Protein AF-A0A967MY22-F1 (afdb_monomer)

Radius of gyration: 13.91 Å; Cα contacts (8 Å, |Δi|>4): 93; chains: 1; bounding box: 24×28×32 Å

Sequence (69 aa):
DRRAGRIATERCEALARKLRQVDIEGVQVFVEPVKEHRFLLVLRGEGLGDRLEDTDPQRTGVPPREPDA

Foldseek 3Di:
DVQVVQAAQVVCVVVQVVVCPDDDPQWRWHWAGDGRSDIDIDIDGPPDDDPKDFQDPVDPPDHTHDIDD

Mean predicted aligned error: 2.72 Å

Structure (mmCIF, N/CA/C/O backbone):
data_AF-A0A967MY22-F1
#
_entry.id   AF-A0A967MY22-F1
#
loop_
_atom_site.group_PDB
_atom_site.id
_atom_site.type_symbol
_atom_site.label_atom_id
_atom_site.label_alt_id
_atom_site.label_comp_id
_atom_site.label_asym_id
_atom_site.label_entity_id
_atom_site.label_seq_id
_atom_site.pdbx_PDB_ins_code
_atom_site.Cartn_x
_atom_site.Cartn_y
_atom_site.Cartn_z
_atom_site.occupancy
_atom_site.B_iso_or_equiv
_atom_site.auth_seq_id
_atom_site.auth_comp_id
_atom_site.auth_asym_id
_atom_site.auth_atom_id
_atom_site.pdbx_PDB_model_num
ATOM 1 N N . ASP A 1 1 ? -1.680 -10.304 -15.070 1.00 90.19 1 ASP A N 1
ATOM 2 C CA . ASP A 1 1 ? -0.319 -10.198 -14.517 1.00 90.19 1 ASP A CA 1
ATOM 3 C C . ASP A 1 1 ? -0.416 -9.611 -13.113 1.00 90.19 1 ASP A C 1
ATOM 5 O O . ASP A 1 1 ? -0.927 -8.508 -12.977 1.00 90.19 1 ASP A O 1
ATOM 9 N N . ARG A 1 2 ? 0.021 -10.349 -12.083 1.00 93.12 2 ARG A N 1
ATOM 10 C CA . ARG A 1 2 ? -0.015 -9.919 -10.668 1.00 93.12 2 ARG A CA 1
ATOM 11 C C . ARG A 1 2 ? 1.026 -8.850 -10.313 1.00 93.12 2 ARG A C 1
ATOM 13 O O . ARG A 1 2 ? 1.002 -8.309 -9.218 1.00 93.12 2 ARG A O 1
ATOM 20 N N . ARG A 1 3 ? 1.974 -8.576 -11.210 1.00 95.06 3 ARG A N 1
ATOM 21 C CA . ARG A 1 3 ? 3.140 -7.722 -10.952 1.00 95.06 3 ARG A CA 1
ATOM 22 C C . ARG A 1 3 ? 3.159 -6.467 -11.814 1.00 95.06 3 ARG A C 1
ATOM 24 O O . ARG A 1 3 ? 4.204 -5.835 -11.920 1.00 95.06 3 ARG A O 1
ATOM 31 N N . ALA A 1 4 ? 2.046 -6.140 -12.474 1.00 94.44 4 ALA A N 1
ATOM 32 C CA . ALA A 1 4 ? 1.929 -4.981 -13.361 1.00 94.44 4 ALA A CA 1
ATOM 33 C C . ALA A 1 4 ? 3.103 -4.858 -14.361 1.00 94.44 4 ALA A C 1
ATOM 35 O O . ALA A 1 4 ? 3.670 -3.786 -14.536 1.00 94.44 4 ALA A O 1
ATOM 36 N N . GLY A 1 5 ? 3.556 -5.964 -14.953 1.00 96.56 5 GLY A N 1
ATOM 37 C CA . GLY A 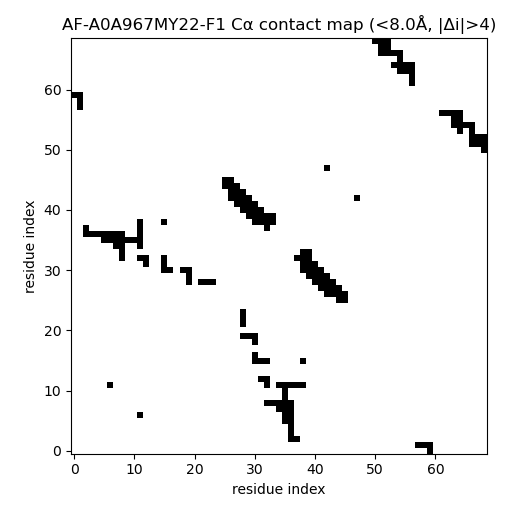1 5 ? 4.668 -5.983 -15.903 1.00 96.56 5 GLY A CA 1
ATOM 38 C C . GLY A 1 5 ? 6.023 -5.606 -15.308 1.00 96.56 5 GLY A C 1
ATOM 39 O O . GLY A 1 5 ? 6.945 -5.339 -16.068 1.00 96.56 5 GLY A O 1
ATOM 40 N N . ARG A 1 6 ? 6.155 -5.567 -13.973 1.00 97.00 6 ARG A N 1
ATOM 41 C CA . ARG A 1 6 ? 7.302 -4.968 -13.273 1.00 97.00 6 ARG A CA 1
ATOM 42 C C . ARG A 1 6 ? 7.578 -3.549 -13.780 1.00 97.00 6 ARG A C 1
ATOM 44 O O . ARG A 1 6 ? 8.685 -3.253 -14.222 1.00 97.00 6 ARG A O 1
ATOM 51 N N . ILE A 1 7 ? 6.559 -2.684 -13.728 1.00 97.81 7 ILE A N 1
ATOM 52 C CA . ILE A 1 7 ? 6.716 -1.254 -14.031 1.00 97.81 7 ILE A CA 1
ATOM 53 C C . ILE A 1 7 ? 7.963 -0.663 -13.364 1.00 97.81 7 ILE A C 1
ATOM 55 O O . ILE A 1 7 ? 8.359 -1.103 -12.288 1.00 97.81 7 ILE A O 1
ATOM 59 N N . ALA A 1 8 ? 8.536 0.373 -13.972 1.00 98.44 8 ALA A N 1
ATOM 60 C CA . ALA A 1 8 ? 9.634 1.122 -13.374 1.00 98.44 8 ALA A CA 1
ATOM 61 C C . ALA A 1 8 ? 9.237 1.701 -12.000 1.00 98.44 8 ALA A C 1
ATOM 63 O O . ALA A 1 8 ? 8.077 2.078 -11.786 1.00 98.44 8 ALA A O 1
ATOM 64 N N . THR A 1 9 ? 10.188 1.770 -11.067 1.00 98.12 9 THR A N 1
ATOM 65 C CA . THR A 1 9 ? 9.936 2.228 -9.689 1.00 98.12 9 THR A CA 1
ATOM 66 C C . THR A 1 9 ? 9.372 3.649 -9.665 1.00 98.12 9 THR A C 1
ATOM 68 O O . THR A 1 9 ? 8.421 3.916 -8.939 1.00 98.12 9 THR A O 1
ATOM 71 N N . GLU A 1 10 ? 9.840 4.528 -10.544 1.00 98.38 10 GLU A N 1
ATOM 72 C CA . GLU A 1 10 ? 9.397 5.920 -10.678 1.00 98.38 10 GLU A CA 1
ATOM 73 C C . GLU A 1 10 ? 7.904 6.001 -11.035 1.00 98.38 10 GLU A C 1
ATOM 75 O O . GLU A 1 10 ? 7.170 6.894 -10.595 1.00 98.38 10 GLU A O 1
ATOM 80 N N . ARG A 1 11 ? 7.412 5.027 -11.817 1.00 98.19 11 ARG A N 1
ATOM 81 C CA . ARG A 1 11 ? 5.984 4.918 -12.121 1.00 98.19 11 ARG A CA 1
ATOM 82 C C . ARG A 1 11 ? 5.196 4.472 -10.892 1.00 98.19 11 ARG A C 1
ATOM 84 O O . ARG A 1 11 ? 4.121 5.021 -10.656 1.00 98.19 11 ARG A O 1
ATOM 91 N N . CYS A 1 12 ? 5.716 3.521 -10.118 1.00 98.38 12 CYS A N 1
ATOM 92 C CA . CYS A 1 12 ? 5.115 3.095 -8.854 1.00 98.38 12 CYS A CA 1
ATOM 93 C C . CYS A 1 12 ? 5.059 4.246 -7.840 1.00 98.38 12 CYS A C 1
ATOM 95 O O . CYS A 1 12 ? 4.004 4.501 -7.272 1.00 98.38 12 CYS A O 1
ATOM 97 N N . GLU A 1 13 ? 6.129 5.031 -7.700 1.00 98.38 13 GLU A N 1
ATOM 98 C CA . GLU A 1 13 ? 6.171 6.222 -6.842 1.00 98.38 13 GLU A CA 1
ATOM 99 C C . GLU A 1 13 ? 5.109 7.260 -7.222 1.00 98.38 13 GLU A C 1
ATOM 101 O O . GLU A 1 13 ? 4.447 7.838 -6.356 1.00 98.38 13 GLU A O 1
ATOM 106 N N . ALA A 1 14 ? 4.919 7.504 -8.523 1.00 98.25 14 ALA A N 1
ATOM 107 C CA . ALA A 1 14 ? 3.884 8.413 -9.006 1.00 98.25 14 ALA A CA 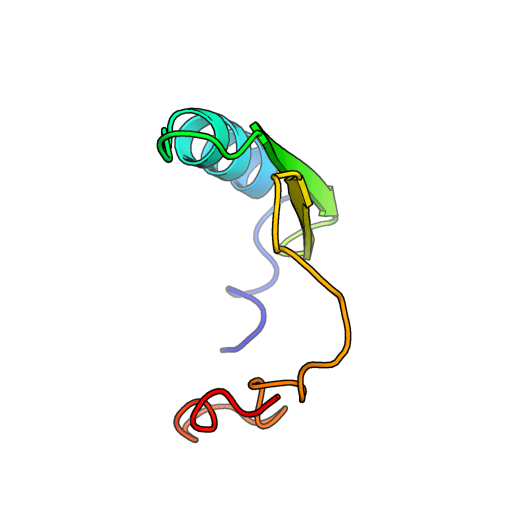1
ATOM 108 C C . ALA A 1 14 ? 2.467 7.913 -8.688 1.00 98.25 14 ALA A C 1
ATOM 110 O O . ALA A 1 14 ? 1.584 8.724 -8.406 1.00 98.25 14 ALA A O 1
ATOM 111 N N . LEU A 1 15 ? 2.244 6.598 -8.726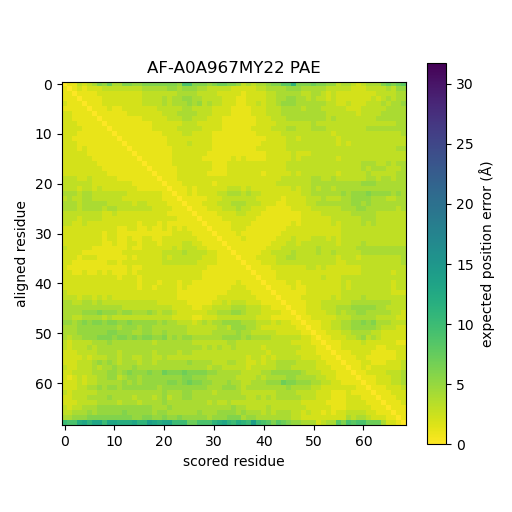 1.00 97.88 15 LEU A N 1
ATOM 112 C CA . LEU A 1 15 ? 0.971 5.980 -8.351 1.00 97.88 15 LEU A CA 1
ATOM 113 C C . LEU A 1 15 ? 0.759 5.998 -6.833 1.00 97.88 15 LEU A C 1
ATOM 115 O O . LEU A 1 15 ? -0.307 6.413 -6.387 1.00 97.88 15 LEU A O 1
ATOM 119 N N . ALA A 1 16 ? 1.778 5.651 -6.044 1.00 97.88 16 ALA A N 1
ATOM 120 C CA . ALA A 1 16 ? 1.740 5.711 -4.585 1.00 97.88 16 ALA A CA 1
ATOM 121 C C . ALA A 1 16 ? 1.386 7.123 -4.096 1.00 97.88 16 ALA A C 1
ATOM 123 O O . ALA A 1 16 ? 0.507 7.277 -3.255 1.00 97.88 16 ALA A O 1
ATOM 124 N 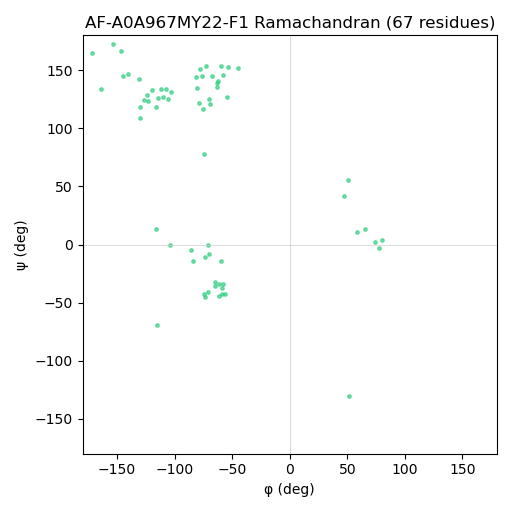N . ARG A 1 17 ? 1.964 8.174 -4.701 1.00 97.81 17 ARG A N 1
ATOM 125 C CA . ARG A 1 17 ? 1.605 9.574 -4.404 1.00 97.81 17 ARG A CA 1
ATOM 126 C C . ARG A 1 17 ? 0.127 9.897 -4.623 1.00 97.81 17 ARG A C 1
ATOM 128 O O . ARG A 1 17 ? -0.408 10.713 -3.884 1.00 97.81 17 ARG A O 1
ATOM 135 N N . LYS A 1 18 ? -0.522 9.280 -5.613 1.00 97.81 18 LYS A N 1
ATOM 136 C CA . LYS A 1 18 ? -1.969 9.435 -5.826 1.00 97.81 18 LYS A CA 1
ATOM 137 C C . LYS A 1 18 ? -2.766 8.660 -4.781 1.00 97.81 18 LYS A C 1
ATOM 139 O O . LYS A 1 18 ? -3.720 9.194 -4.240 1.00 97.81 18 LYS A O 1
ATOM 144 N N . LEU A 1 19 ? -2.352 7.432 -4.466 1.00 97.12 19 LEU A N 1
ATOM 145 C CA . LEU A 1 19 ? -3.025 6.597 -3.466 1.00 97.12 19 LEU A CA 1
ATOM 146 C C . LEU A 1 19 ? -2.951 7.190 -2.052 1.00 97.12 19 LEU A C 1
ATOM 148 O O . LEU A 1 19 ? -3.907 7.064 -1.301 1.00 97.12 19 LEU A O 1
ATOM 152 N N . ARG A 1 20 ? -1.874 7.910 -1.710 1.00 96.62 20 ARG A N 1
ATOM 153 C CA . ARG A 1 20 ? -1.763 8.666 -0.446 1.00 96.62 20 ARG A CA 1
ATOM 154 C C . ARG A 1 20 ? -2.836 9.748 -0.264 1.00 96.62 20 ARG A C 1
ATOM 156 O O . ARG A 1 20 ? -2.959 10.276 0.830 1.00 96.62 20 ARG A O 1
ATOM 163 N N . GLN A 1 21 ? 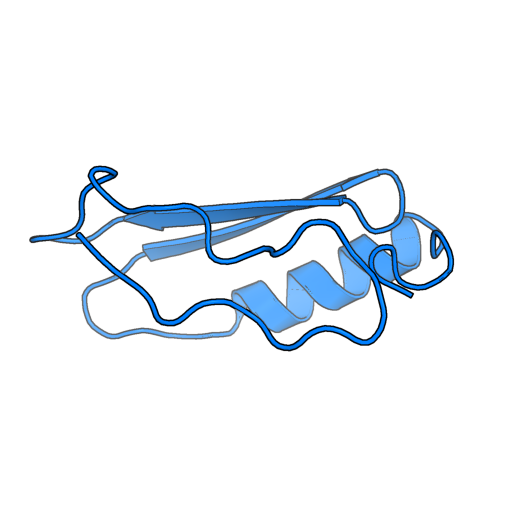-3.560 10.120 -1.321 1.00 96.81 21 GLN A N 1
ATOM 164 C CA . GLN A 1 21 ? -4.644 11.107 -1.253 1.00 96.81 21 GLN A CA 1
ATOM 165 C C . GLN A 1 21 ? -5.987 10.480 -0.858 1.00 96.81 21 GLN A C 1
ATOM 167 O O . GLN A 1 21 ? -6.967 11.205 -0.717 1.00 96.81 21 GLN A O 1
ATOM 172 N N . VAL A 1 22 ? -6.053 9.150 -0.725 1.00 96.81 22 VAL A N 1
ATOM 173 C CA . VAL A 1 22 ? -7.245 8.462 -0.227 1.00 96.81 22 VAL A CA 1
ATOM 174 C C . VAL A 1 22 ? -7.410 8.794 1.250 1.00 96.81 22 VAL A C 1
ATOM 176 O O . VAL A 1 22 ? -6.523 8.510 2.053 1.00 96.81 22 VAL A O 1
ATOM 179 N N . ASP A 1 23 ? -8.557 9.377 1.577 1.00 96.56 23 ASP A N 1
ATOM 180 C CA . ASP A 1 23 ? -8.961 9.688 2.941 1.00 96.56 23 ASP A CA 1
ATOM 181 C C . ASP A 1 23 ? -9.992 8.664 3.415 1.00 96.56 23 ASP A C 1
ATOM 183 O O . ASP A 1 23 ? -10.946 8.342 2.700 1.00 96.56 23 ASP A O 1
ATOM 187 N N . ILE A 1 24 ? -9.763 8.121 4.606 1.00 96.88 24 ILE A N 1
ATOM 188 C CA . ILE A 1 24 ? -10.657 7.175 5.266 1.00 96.88 24 ILE A CA 1
ATOM 189 C C . ILE A 1 24 ? -10.865 7.715 6.675 1.00 96.88 24 ILE A C 1
ATOM 191 O O . ILE A 1 24 ? -9.911 7.836 7.444 1.00 96.88 24 ILE A O 1
ATOM 195 N N . GLU A 1 25 ? -12.110 8.043 7.012 1.00 97.62 25 GLU A N 1
ATOM 196 C CA . GLU A 1 25 ? -12.445 8.623 8.310 1.00 97.62 25 GLU A CA 1
ATOM 197 C C . GLU A 1 25 ? -11.929 7.740 9.459 1.00 97.62 25 GLU A C 1
ATOM 199 O O . GLU A 1 25 ? -12.167 6.533 9.499 1.00 97.62 25 GLU A O 1
ATOM 204 N N . GLY A 1 26 ? -11.173 8.344 10.380 1.00 97.69 26 GLY A N 1
ATOM 205 C CA . GLY A 1 26 ? -10.594 7.649 11.533 1.00 97.69 26 GLY A CA 1
ATOM 206 C C . GLY A 1 26 ? -9.397 6.735 11.231 1.00 97.69 26 GLY A C 1
ATOM 207 O O . GLY A 1 26 ? -8.866 6.124 12.160 1.00 97.69 26 GLY A O 1
ATOM 208 N N . VAL A 1 27 ? -8.930 6.649 9.978 1.00 98.19 27 VAL A N 1
ATOM 209 C CA . VAL A 1 27 ? -7.815 5.777 9.578 1.00 98.19 27 VAL A CA 1
ATOM 210 C C . VAL A 1 27 ? -6.697 6.578 8.916 1.00 98.19 27 VAL A C 1
ATOM 212 O O . VAL A 1 27 ? -6.868 7.231 7.892 1.00 98.19 27 VAL A O 1
ATOM 215 N N . GLN A 1 28 ? -5.492 6.464 9.464 1.00 97.56 28 GLN A N 1
ATOM 216 C CA . GLN A 1 28 ? -4.274 6.947 8.828 1.00 97.56 28 GLN A CA 1
ATOM 217 C C . GLN A 1 28 ? -3.822 5.955 7.752 1.00 97.56 28 GLN A C 1
ATOM 219 O O . GLN A 1 28 ? -3.535 4.791 8.054 1.00 97.56 28 GLN A O 1
ATOM 224 N N . VAL A 1 29 ? -3.716 6.432 6.512 1.00 97.94 29 VAL A N 1
ATOM 225 C CA . VAL A 1 29 ? -3.294 5.645 5.347 1.00 97.94 29 VAL A CA 1
ATOM 226 C C . VAL A 1 29 ? -1.863 6.013 4.953 1.00 97.94 29 VAL A C 1
ATOM 228 O O . VAL A 1 29 ? -1.559 7.172 4.674 1.00 97.94 29 VAL A O 1
ATOM 231 N N . PHE A 1 30 ? -0.981 5.017 4.869 1.00 97.81 30 PHE A N 1
ATOM 232 C CA . PHE A 1 30 ? 0.377 5.168 4.340 1.00 97.81 30 PHE A CA 1
ATOM 233 C C . PHE A 1 30 ? 0.559 4.251 3.136 1.00 97.81 30 PHE A C 1
ATOM 235 O O . PHE A 1 30 ? 0.240 3.065 3.200 1.00 97.81 30 PHE A O 1
ATOM 242 N N . VAL A 1 31 ? 1.117 4.791 2.053 1.00 98.19 31 VAL A N 1
ATOM 243 C CA . VAL A 1 31 ? 1.433 4.031 0.839 1.00 98.19 31 VAL A CA 1
ATOM 244 C C . VAL A 1 31 ? 2.870 4.332 0.451 1.00 98.19 31 VAL A C 1
ATOM 246 O O . VAL A 1 31 ? 3.159 5.441 0.006 1.00 98.19 31 VAL A O 1
ATOM 249 N N . GLU A 1 32 ? 3.770 3.366 0.613 1.00 97.88 32 GLU A N 1
ATOM 250 C CA . GLU A 1 32 ? 5.204 3.550 0.367 1.00 97.88 32 GLU A CA 1
ATOM 251 C C . GLU A 1 32 ? 5.697 2.661 -0.782 1.00 97.88 32 GLU A C 1
ATOM 253 O O . GLU A 1 32 ? 5.602 1.436 -0.692 1.00 97.88 32 GLU A O 1
ATOM 258 N N . PRO A 1 33 ? 6.218 3.231 -1.882 1.00 97.75 33 PRO A N 1
ATOM 259 C CA . PRO A 1 33 ? 6.799 2.446 -2.965 1.00 97.75 33 PRO A CA 1
ATOM 260 C C . PRO A 1 33 ? 8.085 1.758 -2.489 1.00 97.75 33 PRO A C 1
ATOM 262 O O . PRO A 1 33 ? 8.840 2.312 -1.694 1.00 97.75 33 PRO A O 1
ATOM 265 N N . VAL A 1 34 ? 8.349 0.549 -2.990 1.00 97.81 34 VAL A N 1
ATOM 266 C CA . VAL A 1 34 ? 9.552 -0.222 -2.634 1.00 97.81 34 VAL A CA 1
ATOM 267 C C . VAL A 1 34 ? 10.454 -0.407 -3.850 1.00 97.81 34 VAL A C 1
ATOM 269 O O . VAL A 1 34 ? 11.548 0.143 -3.910 1.00 97.81 34 VAL A O 1
ATOM 272 N N . LYS A 1 35 ? 10.025 -1.213 -4.827 1.00 97.88 35 LYS A N 1
ATOM 273 C CA . LYS A 1 35 ? 10.771 -1.443 -6.072 1.00 97.88 35 LYS A CA 1
ATOM 274 C C . LYS A 1 35 ? 9.866 -2.065 -7.115 1.00 97.88 35 LYS A C 1
ATOM 276 O O . LYS A 1 35 ? 9.208 -3.076 -6.842 1.00 97.88 35 LYS A O 1
ATOM 281 N N . GLU A 1 36 ? 9.932 -1.531 -8.327 1.00 98.00 36 GLU A N 1
ATOM 282 C CA . GLU A 1 36 ? 9.027 -1.890 -9.413 1.00 98.00 36 GLU A CA 1
ATOM 283 C C . GLU A 1 36 ? 7.565 -1.778 -8.936 1.00 98.00 36 GLU A C 1
ATOM 285 O O . GLU A 1 36 ? 7.190 -0.801 -8.302 1.00 98.00 36 GLU A O 1
ATOM 290 N N . HIS A 1 37 ? 6.743 -2.801 -9.156 1.00 96.50 37 HIS A N 1
ATOM 291 C CA . HIS A 1 37 ? 5.349 -2.884 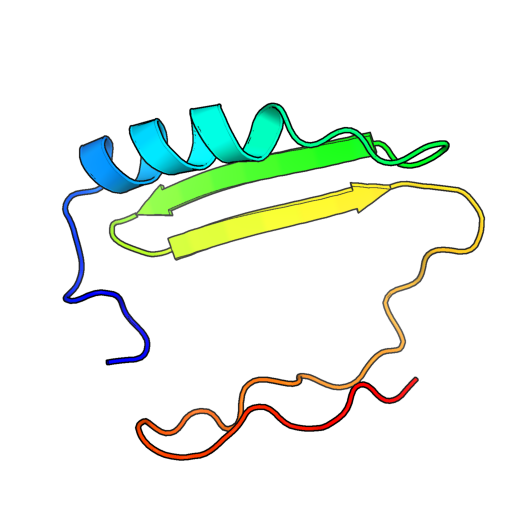-8.712 1.00 96.50 37 HIS A CA 1
ATOM 292 C C . HIS A 1 37 ? 5.143 -3.045 -7.195 1.00 96.50 37 HIS A C 1
ATOM 294 O O . HIS A 1 37 ? 4.001 -3.031 -6.743 1.00 96.50 37 HIS A O 1
ATOM 300 N N . ARG A 1 38 ? 6.204 -3.272 -6.410 1.00 97.81 38 ARG A N 1
ATOM 301 C CA . ARG A 1 38 ? 6.078 -3.514 -4.967 1.00 97.81 38 ARG A CA 1
ATOM 302 C C . ARG A 1 38 ? 5.909 -2.199 -4.225 1.00 97.81 38 ARG A C 1
ATOM 304 O O . ARG A 1 38 ? 6.685 -1.266 -4.439 1.00 97.81 38 ARG A O 1
ATOM 311 N N . PHE A 1 39 ? 4.957 -2.179 -3.307 1.00 97.88 39 PHE A N 1
ATOM 312 C CA . PHE A 1 39 ? 4.709 -1.093 -2.373 1.00 97.88 39 PHE A CA 1
ATOM 313 C C . PHE A 1 39 ? 4.195 -1.674 -1.051 1.00 97.88 39 PHE A C 1
ATOM 315 O O . PHE A 1 39 ? 3.836 -2.850 -0.975 1.00 97.88 39 PHE A O 1
ATOM 322 N N . LEU A 1 40 ? 4.180 -0.845 -0.020 1.00 97.88 40 LEU A N 1
ATOM 323 C CA . LEU A 1 40 ? 3.660 -1.134 1.306 1.00 97.88 40 LEU A CA 1
ATOM 324 C C . LEU A 1 40 ? 2.402 -0.294 1.530 1.00 97.88 40 LEU A C 1
ATOM 326 O O . LEU A 1 40 ? 2.409 0.903 1.251 1.00 97.88 40 LEU A O 1
ATOM 330 N N . LEU A 1 41 ? 1.346 -0.925 2.037 1.00 97.00 41 LEU A N 1
ATOM 331 C CA . LEU A 1 41 ? 0.152 -0.264 2.554 1.00 97.00 41 LEU A CA 1
ATOM 332 C C . LEU A 1 41 ? 0.133 -0.453 4.069 1.00 97.00 41 LEU A C 1
ATOM 334 O O . LEU A 1 41 ? 0.226 -1.581 4.547 1.00 97.00 41 LEU A O 1
ATOM 338 N N . VAL A 1 42 ? 0.004 0.638 4.815 1.00 96.88 42 VAL A N 1
ATOM 339 C CA . VAL A 1 42 ? -0.233 0.592 6.259 1.00 96.88 42 VAL A CA 1
ATOM 340 C C . VAL A 1 42 ? -1.494 1.376 6.560 1.00 96.88 42 VAL A C 1
ATOM 342 O O . VAL A 1 42 ? -1.623 2.531 6.157 1.00 96.88 42 VAL A O 1
ATOM 345 N N . LEU A 1 43 ? -2.401 0.735 7.288 1.00 96.88 43 LEU A N 1
ATOM 346 C CA . LEU A 1 43 ? -3.623 1.328 7.808 1.00 96.88 43 LEU A CA 1
ATOM 347 C C . LEU A 1 43 ? -3.513 1.346 9.331 1.00 96.88 43 LEU A C 1
ATOM 349 O O . LEU A 1 43 ? -3.232 0.315 9.942 1.00 96.88 43 LEU A O 1
ATOM 353 N N . ARG A 1 44 ? -3.687 2.516 9.945 1.00 97.38 44 ARG A N 1
ATOM 354 C CA . ARG A 1 44 ? -3.702 2.663 11.407 1.00 97.38 44 ARG A CA 1
ATOM 355 C C . ARG A 1 44 ? -4.967 3.379 11.829 1.00 97.38 44 ARG A C 1
ATOM 357 O O . ARG A 1 44 ? -5.220 4.486 11.377 1.00 97.38 44 ARG A O 1
ATOM 364 N N . GLY A 1 45 ? -5.722 2.763 12.718 1.00 97.62 45 GLY A N 1
ATOM 365 C CA . GLY A 1 45 ? -6.981 3.290 13.216 1.00 97.62 45 GLY A CA 1
ATOM 366 C C . GLY A 1 45 ? -7.474 2.424 14.362 1.00 97.62 45 GLY A C 1
ATOM 367 O O . GLY A 1 45 ? -6.978 1.313 14.573 1.00 97.62 45 GLY A O 1
ATOM 368 N N . GLU A 1 46 ? -8.426 2.948 15.117 1.00 97.75 46 GLU A N 1
ATOM 369 C CA . GLU A 1 46 ? -9.076 2.189 16.178 1.00 97.75 46 GLU A CA 1
ATOM 370 C C . GLU A 1 46 ? -9.840 0.992 15.587 1.00 97.75 46 GLU A C 1
ATOM 372 O O . GLU A 1 46 ? -10.444 1.092 14.521 1.00 97.75 46 GLU A O 1
ATOM 377 N N . GLY A 1 47 ? -9.770 -0.165 16.249 1.00 95.31 47 GLY A N 1
ATOM 378 C C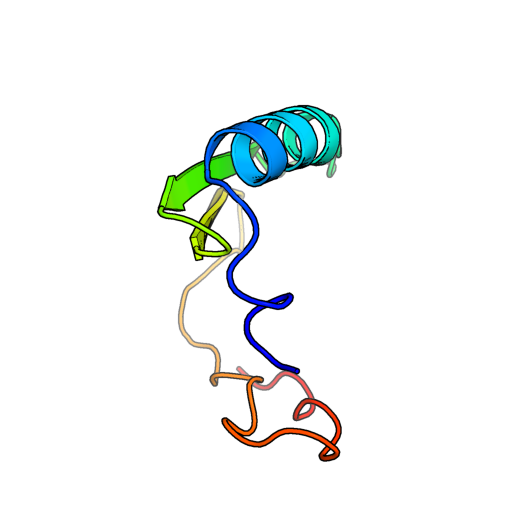A . GLY A 1 47 ? -10.442 -1.391 15.802 1.00 95.31 47 GLY A CA 1
ATOM 379 C C . GLY A 1 47 ? -9.760 -2.149 14.653 1.00 95.31 47 GLY A C 1
ATOM 380 O O . GLY A 1 47 ? -10.223 -3.235 14.310 1.00 95.31 47 GLY A O 1
ATOM 381 N N . LEU A 1 48 ? -8.657 -1.644 14.085 1.00 95.88 48 LEU A N 1
ATOM 382 C CA . LEU A 1 48 ? -7.872 -2.376 13.082 1.00 95.88 48 LEU A CA 1
ATOM 383 C C . LEU A 1 48 ? -6.912 -3.386 13.733 1.00 95.88 48 LEU A C 1
ATOM 385 O O . LEU A 1 48 ? -6.321 -3.123 14.781 1.00 95.88 48 LEU A O 1
ATOM 389 N N . GLY A 1 49 ? -6.728 -4.534 13.079 1.00 93.94 49 GLY A N 1
ATOM 390 C CA . GLY A 1 49 ? -5.827 -5.607 13.502 1.00 93.94 49 GLY A CA 1
ATOM 391 C C . GLY A 1 49 ? -5.332 -6.441 12.319 1.00 93.94 49 GLY A C 1
ATOM 392 O O . GLY A 1 49 ? -5.779 -6.254 11.191 1.00 93.94 49 GLY A O 1
ATOM 393 N N . ASP A 1 50 ? -4.392 -7.345 12.581 1.00 92.19 50 ASP A N 1
ATOM 394 C CA . ASP A 1 50 ? -3.681 -8.158 11.583 1.00 92.19 50 ASP A CA 1
ATOM 395 C C . ASP A 1 50 ? -4.153 -9.618 11.502 1.00 92.19 50 ASP A C 1
ATOM 397 O O . ASP A 1 50 ? -3.644 -10.387 10.688 1.00 92.19 50 ASP A O 1
ATOM 401 N N . ARG A 1 51 ? -5.129 -10.008 12.328 1.00 95.19 51 ARG A N 1
ATOM 402 C CA . ARG A 1 51 ? -5.790 -11.317 12.264 1.00 95.19 51 ARG A CA 1
ATOM 403 C C . ARG A 1 51 ? -6.744 -11.335 11.071 1.00 95.19 51 ARG A C 1
ATOM 405 O O . ARG A 1 51 ? -7.924 -11.057 11.229 1.00 95.19 51 ARG A O 1
ATOM 412 N N . LEU A 1 52 ? -6.174 -11.510 9.884 1.00 93.75 52 LEU A N 1
ATOM 413 C CA . LEU A 1 52 ? -6.855 -11.586 8.596 1.00 93.75 52 LEU A CA 1
ATOM 414 C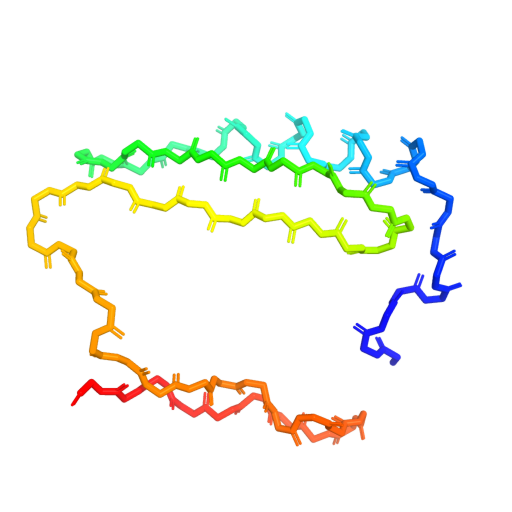 C . LEU A 1 52 ? -6.116 -12.591 7.709 1.00 93.75 52 LEU A C 1
ATOM 416 O O . LEU A 1 52 ? -4.883 -12.666 7.738 1.00 93.75 52 LEU A O 1
ATOM 420 N N . GLU A 1 53 ? -6.848 -13.331 6.886 1.00 96.12 53 GLU A N 1
ATOM 421 C CA . GLU A 1 53 ? -6.245 -14.189 5.868 1.00 96.12 53 GLU A CA 1
ATOM 422 C C . GLU A 1 53 ? -5.767 -13.393 4.638 1.00 96.12 53 GLU A C 1
ATOM 424 O O . GLU A 1 53 ? -6.323 -12.354 4.272 1.00 96.12 53 GLU A O 1
ATOM 429 N N . ASP A 1 54 ? -4.731 -13.898 3.953 1.00 94.50 54 ASP A N 1
ATOM 430 C CA . ASP A 1 54 ? -4.283 -13.321 2.679 1.00 94.50 54 ASP A CA 1
ATOM 431 C C . ASP A 1 54 ? -5.315 -13.600 1.575 1.00 94.50 54 ASP A C 1
ATOM 433 O O . ASP A 1 54 ? -5.673 -14.752 1.291 1.00 94.50 54 ASP A O 1
ATOM 437 N N . THR A 1 55 ? -5.756 -12.525 0.922 1.00 95.44 55 THR A N 1
ATOM 438 C CA . THR A 1 55 ? -6.739 -12.570 -0.164 1.00 95.44 55 THR A CA 1
ATOM 439 C C . THR A 1 55 ? -6.107 -12.867 -1.525 1.00 95.44 55 THR A C 1
ATOM 441 O O . THR A 1 55 ? -6.825 -13.214 -2.468 1.00 95.44 55 THR A O 1
ATOM 444 N N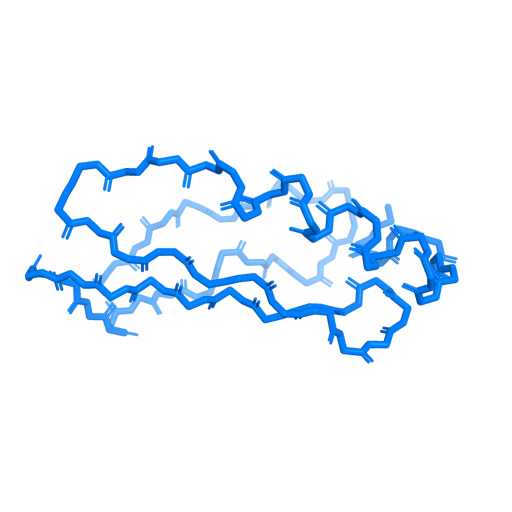 . ASP A 1 56 ? -4.776 -12.777 -1.665 1.00 95.19 56 ASP A N 1
ATOM 445 C CA . ASP A 1 56 ? -4.098 -13.041 -2.933 1.00 95.19 56 ASP A CA 1
ATOM 446 C C . ASP A 1 56 ? -4.031 -14.559 -3.222 1.00 95.19 56 ASP A C 1
ATOM 448 O O . ASP A 1 56 ? -3.337 -15.308 -2.528 1.00 95.19 56 ASP A O 1
ATOM 452 N N . PRO A 1 57 ? -4.667 -15.059 -4.303 1.00 95.12 57 PRO A N 1
ATOM 453 C CA . PRO A 1 57 ? -4.637 -16.479 -4.676 1.00 95.12 57 PRO A CA 1
ATOM 454 C C . PRO A 1 57 ? -3.266 -16.930 -5.207 1.00 95.12 57 PRO A C 1
ATOM 456 O O . PRO A 1 57 ? -3.090 -18.066 -5.652 1.00 95.12 57 PRO A O 1
ATOM 459 N N . GLN A 1 58 ? -2.307 -16.015 -5.272 1.00 94.69 58 GLN A N 1
ATOM 460 C CA . GLN A 1 58 ? -0.969 -16.161 -5.807 1.00 94.69 58 GLN A CA 1
ATOM 461 C C . GLN A 1 58 ? -0.881 -16.582 -7.285 1.00 94.69 58 GLN A C 1
ATOM 463 O O . GLN A 1 58 ? 0.209 -16.832 -7.809 1.00 94.69 58 GLN A O 1
ATOM 468 N N . ARG A 1 59 ? -1.998 -16.562 -8.019 1.00 94.81 59 ARG A N 1
ATOM 469 C CA . ARG A 1 59 ? -2.101 -17.008 -9.415 1.00 94.81 59 ARG A CA 1
ATOM 470 C C . ARG A 1 59 ? -2.800 -15.965 -10.282 1.00 94.81 59 ARG A C 1
ATOM 472 O O . ARG A 1 59 ? -3.738 -15.309 -9.856 1.00 94.81 59 ARG A O 1
ATOM 479 N N . THR A 1 60 ? -2.334 -15.800 -11.520 1.00 94.94 60 THR A N 1
ATOM 480 C CA . THR A 1 60 ? -2.999 -14.908 -12.488 1.00 94.94 60 THR A CA 1
ATOM 481 C C . THR A 1 60 ? -4.256 -15.581 -13.041 1.00 94.94 60 THR A C 1
ATOM 483 O O . THR A 1 60 ? -4.250 -16.791 -13.250 1.00 94.94 60 THR A O 1
ATOM 486 N N . GLY A 1 61 ? -5.304 -14.797 -13.314 1.00 95.00 61 GLY A N 1
ATOM 487 C CA . GLY A 1 61 ? -6.558 -15.290 -13.902 1.00 95.00 61 GLY A CA 1
ATOM 488 C C . GLY A 1 61 ? -7.500 -15.962 -12.900 1.00 95.00 61 GLY A C 1
ATOM 489 O O . GLY A 1 61 ? -8.541 -16.466 -13.300 1.00 95.00 61 GLY A O 1
ATOM 490 N N . VAL A 1 62 ? -7.141 -15.961 -11.616 1.00 95.81 62 VAL A N 1
ATOM 491 C CA . VAL A 1 62 ? -7.985 -16.425 -10.513 1.00 95.81 62 VAL A CA 1
ATOM 492 C C . VAL A 1 62 ? -8.460 -15.190 -9.737 1.00 95.81 62 VAL A C 1
ATOM 494 O O . VAL A 1 62 ? -7.627 -14.313 -9.485 1.00 95.81 62 VAL A O 1
ATOM 497 N N . PRO A 1 63 ? -9.755 -15.080 -9.388 1.00 95.44 63 PRO A N 1
ATOM 498 C CA . PRO A 1 63 ? -10.247 -13.998 -8.539 1.00 95.44 63 PRO A CA 1
ATOM 499 C C . PRO A 1 63 ? -9.566 -13.977 -7.158 1.00 95.44 63 PRO A C 1
ATOM 501 O O . PRO A 1 63 ? -9.125 -15.032 -6.691 1.00 95.44 63 PRO A O 1
ATOM 504 N N . PRO A 1 64 ? -9.490 -12.808 -6.492 1.00 95.62 64 PRO A N 1
ATOM 505 C CA . PRO A 1 64 ? -9.141 -12.729 -5.075 1.00 95.62 64 PRO A CA 1
ATOM 506 C C . PRO A 1 64 ? -10.043 -13.619 -4.216 1.00 95.62 64 PRO A C 1
ATOM 508 O O . PRO A 1 64 ? -11.188 -13.883 -4.586 1.00 95.62 64 PRO A O 1
ATOM 511 N N . ARG A 1 65 ? -9.529 -14.078 -3.074 1.00 96.69 65 ARG A N 1
ATOM 512 C CA . ARG A 1 65 ? -10.355 -14.735 -2.053 1.00 96.69 65 ARG A CA 1
ATOM 513 C C . ARG A 1 65 ? -11.226 -13.691 -1.355 1.00 96.69 65 ARG A C 1
ATOM 515 O O . ARG A 1 65 ? -10.840 -12.524 -1.279 1.00 96.69 65 ARG A O 1
ATOM 522 N N . GLU A 1 66 ? -12.369 -14.128 -0.836 1.00 97.06 66 GLU A N 1
ATOM 523 C CA . GLU A 1 66 ? -13.169 -13.295 0.063 1.00 97.06 66 GLU A CA 1
ATOM 524 C C . GLU A 1 66 ? -12.361 -12.987 1.338 1.00 97.06 66 GLU A C 1
ATOM 526 O O . GLU A 1 66 ? -11.634 -13.868 1.807 1.00 97.06 66 GLU A O 1
ATOM 531 N N . PRO A 1 67 ? -12.431 -11.760 1.881 1.00 94.69 67 PRO A N 1
ATOM 532 C CA . PRO A 1 67 ? -11.776 -11.425 3.142 1.00 94.69 67 PRO A CA 1
ATOM 533 C C . PRO A 1 67 ? -12.341 -12.244 4.309 1.00 94.69 67 PRO A C 1
ATOM 535 O O . PRO A 1 67 ? -13.560 -12.334 4.456 1.00 94.69 67 PRO A O 1
ATOM 538 N N . ASP A 1 68 ? -11.458 -12.773 5.155 1.00 94.56 68 ASP A N 1
ATOM 539 C CA . ASP A 1 68 ? -11.815 -13.529 6.362 1.00 94.56 68 ASP A CA 1
ATOM 540 C C . ASP A 1 68 ? -10.875 -13.167 7.527 1.00 94.56 68 ASP A C 1
ATOM 542 O O . ASP A 1 68 ? -9.706 -12.835 7.288 1.00 94.56 68 ASP A O 1
ATOM 546 N N . ALA A 1 69 ? -11.398 -13.173 8.759 1.00 87.75 69 ALA A N 1
ATOM 547 C CA . ALA A 1 69 ? -10.758 -12.642 9.974 1.00 87.75 69 ALA A CA 1
ATOM 548 C C . ALA A 1 69 ? -10.537 -13.690 11.072 1.00 87.75 69 ALA A C 1
ATOM 550 O O . ALA A 1 69 ? -11.460 -14.495 11.316 1.00 87.75 69 ALA A O 1
#

Nearest PDB structures (foldseek):
  3kd8-assembly2_B  TM=8.630E-01  e=7.842E-03  Thermoplasma acidophilum
  3idd-assembly1_B  TM=8.691E-01  e=3.580E-02  Thermoplasma acidophilum
  3idd-assembly1_A  TM=8.621E-01  e=4.063E-02  Thermoplasma acidophilum
  3kd8-assembly1_A  TM=8.677E-01  e=8.150E-02  Thermoplasma acidophilum

pLDDT: mean 96.41, std 1.96, range [87.75, 98.44]

Solvent-accessible surface area (backbone atoms only — not comparable to full-atom values): 4346 Å² total; per-residue (Å²): 113,93,45,65,86,58,38,58,43,70,58,34,42,58,50,26,60,57,58,51,68,60,83,48,93,78,41,51,64,45,50,45,60,73,56,27,62,42,62,47,80,46,80,48,42,86,94,67,81,80,75,54,60,84,33,73,72,86,51,71,99,54,73,68,50,79,86,49,109

Secondary structure (DSSP, 8-state):
-TTGGG--HHHHHHHHHHHTT--BTTEEEEEEEEETTEEEEEEEETT--S-------SSTTSPPPPP--